Protein AF-E2CJG0-F1 (afdb_monomer_lite)

Foldseek 3Di:
DQQQLLNLLCVLQVDDLCVLCVQLVHHSVVSVCSRVVVDDDDLSSLCSSCVSSVHHSQVSCVVSVHDVVNVQVVVCVVVVHHPPPDPPQPVVLLVQLLVQLVVCCCVPVVVPDDPVRSVVSSVVSSVVSVVVPPPPPPDD

Radius of gyration: 22.16 Å; chains: 1; bounding box: 51×46×48 Å

pLDDT: mean 77.42, std 15.58, range [40.41, 94.44]

Sequence (140 aa):
MPKSPISLAKSLTGLTGEKLAEKLGVSATHLSRMGSNKRRITTEHIEKLAEISGKSVDEFYSLLGTHPADILEAQEALSGHSANDALLIDPNLFKKAYERARAIEQTMLGGRGSNADFAIILEQAYSDIAAQHAPVTEED

Structure (mmCIF, N/CA/C/O backbone):
data_AF-E2CJG0-F1
#
_entry.id   AF-E2CJG0-F1
#
loop_
_atom_site.group_PDB
_atom_site.id
_atom_site.type_symbol
_atom_site.label_atom_id
_atom_site.label_alt_id
_atom_site.label_comp_id
_atom_site.label_asym_id
_atom_site.label_entity_id
_atom_site.label_seq_id
_atom_site.pdbx_PDB_ins_code
_atom_site.Cartn_x
_atom_site.Cartn_y
_atom_site.Cartn_z
_atom_site.occupancy
_atom_site.B_iso_or_equiv
_atom_site.auth_seq_id
_atom_site.auth_comp_id
_atom_site.auth_asym_id
_atom_site.auth_atom_id
_atom_site.pdbx_PDB_model_num
ATOM 1 N N . MET A 1 1 ? -19.909 1.777 -3.105 1.00 41.75 1 MET A N 1
ATOM 2 C CA . MET A 1 1 ? -18.585 2.441 -3.147 1.00 41.75 1 MET A CA 1
ATOM 3 C C . MET A 1 1 ? -17.544 1.431 -2.692 1.00 41.75 1 MET A C 1
ATOM 5 O O . MET A 1 1 ? -17.858 0.715 -1.744 1.00 41.75 1 MET A O 1
ATOM 9 N N . PRO A 1 2 ? -16.368 1.330 -3.335 1.00 50.88 2 PRO A N 1
ATOM 10 C CA . PRO A 1 2 ? -15.306 0.456 -2.843 1.00 50.88 2 PRO A CA 1
ATOM 11 C C . PRO A 1 2 ? -14.917 0.902 -1.429 1.00 50.88 2 PRO A C 1
ATOM 13 O O . PRO A 1 2 ? -14.628 2.080 -1.203 1.00 50.88 2 PRO A O 1
ATOM 16 N N . LYS A 1 3 ? -14.993 -0.015 -0.460 1.00 68.25 3 LYS A N 1
ATOM 17 C CA . LYS A 1 3 ? -14.629 0.266 0.931 1.00 68.25 3 LYS A CA 1
ATOM 18 C C . LYS A 1 3 ? -13.108 0.343 0.994 1.00 68.25 3 LYS A C 1
ATOM 20 O O . LYS A 1 3 ? -12.437 -0.678 0.933 1.00 68.25 3 LYS A O 1
ATOM 25 N N . SER A 1 4 ? -12.541 1.544 1.102 1.00 86.88 4 SER A N 1
ATOM 26 C CA . SER A 1 4 ? -11.113 1.655 1.407 1.00 86.88 4 SER A CA 1
ATOM 27 C C . SER A 1 4 ? -10.838 1.058 2.796 1.00 86.88 4 SER A C 1
ATOM 29 O O . SER A 1 4 ? -11.701 1.191 3.676 1.00 86.88 4 SER A O 1
ATOM 31 N N . PRO A 1 5 ? -9.648 0.482 3.047 1.00 89.25 5 PRO A N 1
ATOM 32 C CA . PRO A 1 5 ? -9.267 -0.037 4.365 1.00 89.25 5 PRO A CA 1
ATOM 33 C C . PRO A 1 5 ? -9.518 0.951 5.509 1.00 89.25 5 PRO A C 1
ATOM 35 O O . PRO A 1 5 ? -10.027 0.585 6.565 1.00 89.25 5 PRO A O 1
ATOM 38 N N . ILE A 1 6 ? -9.263 2.239 5.263 1.00 91.31 6 ILE A N 1
ATOM 39 C CA . ILE A 1 6 ? -9.515 3.314 6.229 1.00 91.31 6 ILE A CA 1
ATOM 40 C C . ILE A 1 6 ? -11.014 3.512 6.483 1.00 91.31 6 ILE A C 1
ATOM 42 O O . ILE A 1 6 ? -11.426 3.679 7.630 1.00 91.31 6 ILE A O 1
ATOM 46 N N . SER A 1 7 ? -11.843 3.513 5.433 1.00 89.50 7 SER A N 1
ATOM 47 C CA . SER A 1 7 ? -13.298 3.654 5.588 1.00 89.50 7 SER A CA 1
ATOM 48 C C . SER A 1 7 ? -13.915 2.464 6.327 1.00 89.50 7 SER A C 1
ATOM 50 O O . SER A 1 7 ? -14.783 2.663 7.177 1.00 89.50 7 SER A O 1
ATOM 52 N N . LEU A 1 8 ? -13.407 1.251 6.077 1.00 89.38 8 LEU A N 1
ATOM 53 C CA . LEU A 1 8 ? -13.828 0.045 6.776 1.00 89.38 8 LEU A CA 1
ATOM 54 C C . LEU A 1 8 ? -13.459 0.120 8.261 1.00 89.38 8 LEU A C 1
ATOM 56 O O . LEU A 1 8 ? -14.344 0.003 9.104 1.00 89.38 8 LEU A O 1
ATOM 60 N N . ALA A 1 9 ? -12.197 0.405 8.590 1.00 91.12 9 ALA A N 1
ATOM 61 C CA . ALA A 1 9 ? -11.749 0.507 9.979 1.00 91.12 9 ALA A CA 1
ATOM 62 C C . ALA A 1 9 ? -12.536 1.563 10.775 1.00 91.12 9 ALA A C 1
ATOM 64 O O . ALA A 1 9 ? -12.939 1.315 11.911 1.00 91.12 9 ALA A O 1
ATOM 65 N N . LYS A 1 10 ? -12.838 2.721 10.169 1.00 90.44 10 LYS A N 1
ATOM 66 C CA . LYS A 1 10 ? -13.712 3.735 10.787 1.00 90.44 10 LYS A CA 1
ATOM 67 C C . LYS A 1 10 ? -15.116 3.202 11.059 1.00 90.44 10 LYS A C 1
ATOM 69 O O . LYS A 1 10 ? -15.656 3.453 12.130 1.00 90.44 10 LYS A O 1
ATOM 74 N N . SER A 1 11 ? -15.695 2.462 10.113 1.00 90.44 11 SER A N 1
ATOM 75 C CA . SER A 1 11 ? -17.034 1.886 10.282 1.00 90.44 11 SER A CA 1
ATOM 76 C C . SER A 1 11 ? -17.087 0.799 11.359 1.00 90.44 11 SER A C 1
ATOM 78 O O . SER A 1 11 ? -18.074 0.720 12.081 1.00 90.44 11 SER A O 1
ATOM 80 N N . LEU A 1 12 ? -16.020 0.005 11.504 1.00 89.56 12 LEU A N 1
ATOM 81 C CA . LEU A 1 12 ? -15.940 -1.076 12.488 1.00 89.56 12 LEU A CA 1
ATOM 82 C C . LEU A 1 12 ? -15.693 -0.559 13.907 1.00 89.56 12 LEU A C 1
ATOM 84 O O . LEU A 1 12 ? -16.224 -1.105 14.867 1.00 89.56 12 LEU A O 1
ATOM 88 N N . THR A 1 13 ? -14.887 0.493 14.042 1.00 90.88 13 THR A N 1
ATOM 89 C CA . THR A 1 13 ? -14.455 1.008 15.350 1.00 90.88 13 THR A CA 1
ATOM 90 C C . THR A 1 13 ? -15.277 2.192 15.848 1.00 90.88 13 THR A C 1
ATOM 92 O O . THR A 1 13 ? -15.208 2.531 17.027 1.00 90.88 13 THR A O 1
ATOM 95 N N . GLY A 1 14 ? -15.995 2.881 14.955 1.00 90.44 14 GLY A N 1
ATOM 96 C CA . GLY A 1 14 ? -16.646 4.160 15.249 1.00 90.44 14 GLY A CA 1
ATOM 97 C C . GLY A 1 14 ? -15.665 5.306 15.535 1.00 90.44 14 GLY A C 1
ATOM 98 O O . GLY A 1 14 ? -16.082 6.376 15.979 1.00 90.44 14 GLY A O 1
ATOM 99 N N . LEU A 1 15 ? -14.359 5.109 15.313 1.00 90.50 15 LEU A N 1
ATOM 100 C CA . LEU A 1 15 ? -13.341 6.113 15.613 1.00 90.50 15 LEU A CA 1
ATOM 101 C C . LEU A 1 15 ? -13.351 7.258 14.598 1.00 90.50 15 LEU A C 1
ATOM 103 O O . LEU A 1 15 ? -13.535 7.077 13.391 1.00 90.50 15 LEU A O 1
ATOM 107 N N . THR A 1 16 ? -13.055 8.459 15.095 1.00 91.88 16 THR A N 1
ATOM 108 C CA . THR A 1 16 ? -12.771 9.613 14.242 1.00 91.88 16 THR A CA 1
ATOM 109 C C . THR A 1 16 ? -11.451 9.410 13.493 1.00 91.88 16 THR A C 1
ATOM 111 O O . THR A 1 16 ? -10.597 8.615 13.890 1.00 91.88 16 THR A O 1
ATOM 114 N N . GLY A 1 17 ? -11.252 10.145 12.393 1.00 89.38 17 GLY A N 1
ATOM 115 C CA . GLY A 1 17 ? -10.010 10.058 11.614 1.00 89.38 17 GLY A CA 1
ATOM 116 C C . GLY A 1 17 ? -8.752 10.390 12.417 1.00 89.38 17 GLY A C 1
ATOM 117 O O . GLY A 1 17 ? -7.720 9.776 12.181 1.00 89.38 17 GLY A O 1
ATOM 118 N N . GLU A 1 18 ? -8.854 11.306 13.377 1.00 92.25 18 GLU A N 1
ATOM 119 C CA . GLU A 1 18 ? -7.751 11.705 14.257 1.00 92.25 18 GLU A CA 1
ATOM 120 C C . GLU A 1 18 ? -7.370 10.583 15.222 1.00 92.25 18 GLU A C 1
ATOM 122 O O . GLU A 1 18 ? -6.211 10.182 15.254 1.00 92.25 18 GLU A O 1
ATOM 127 N N . LYS A 1 19 ? -8.351 9.999 15.923 1.00 92.81 19 LYS A N 1
ATOM 128 C CA . LYS A 1 19 ? -8.109 8.885 16.853 1.00 92.81 19 LYS A CA 1
ATOM 129 C C . LYS A 1 19 ? -7.598 7.636 16.143 1.00 92.81 19 LYS A C 1
ATOM 131 O O . LYS A 1 19 ? -6.762 6.914 16.676 1.00 92.81 19 LYS A O 1
ATOM 136 N N . LEU A 1 20 ? -8.095 7.371 14.934 1.00 93.31 20 LEU A N 1
ATOM 137 C CA . LEU A 1 20 ? -7.595 6.264 14.124 1.00 93.31 20 LEU A CA 1
ATOM 138 C C . LEU A 1 20 ? -6.145 6.508 13.683 1.00 93.31 20 LEU A C 1
ATOM 140 O O . LEU A 1 20 ? -5.345 5.580 13.705 1.00 93.31 20 LEU A O 1
ATOM 144 N N . ALA A 1 21 ? -5.801 7.743 13.308 1.00 93.94 21 ALA A N 1
ATOM 145 C CA . ALA A 1 21 ? -4.443 8.103 12.906 1.00 93.94 21 ALA A CA 1
ATOM 146 C C . ALA A 1 21 ? -3.463 7.987 14.080 1.00 93.94 21 ALA A C 1
ATOM 148 O O . ALA A 1 21 ? -2.387 7.419 13.916 1.00 93.94 21 ALA A O 1
ATOM 149 N N . GLU A 1 22 ? -3.881 8.436 15.265 1.00 93.62 22 GLU A N 1
ATOM 150 C CA . GLU A 1 22 ? -3.133 8.289 16.514 1.00 93.62 22 GLU A CA 1
ATOM 151 C C . GLU A 1 22 ? -2.850 6.815 16.827 1.00 93.62 22 GLU A C 1
ATOM 153 O O . GLU A 1 22 ? -1.693 6.439 17.001 1.00 93.62 22 GLU A O 1
ATOM 158 N N . LYS A 1 23 ? -3.877 5.954 16.794 1.00 92.56 23 LYS A N 1
ATOM 159 C CA . LYS A 1 23 ? -3.703 4.508 17.012 1.00 92.56 23 LYS A CA 1
ATOM 160 C C . LYS A 1 23 ? -2.825 3.833 15.958 1.00 92.56 23 LYS A C 1
ATOM 162 O O . LYS A 1 23 ? -2.120 2.883 16.273 1.00 92.56 23 LYS A O 1
ATOM 167 N N . LEU A 1 24 ? -2.869 4.313 14.718 1.00 92.50 24 LEU A N 1
ATOM 168 C CA . LEU A 1 24 ? -2.050 3.794 13.623 1.00 92.50 24 LEU A CA 1
ATOM 169 C C . LEU A 1 24 ? -0.609 4.348 13.647 1.00 92.50 24 LEU A C 1
ATOM 171 O O . LEU A 1 24 ? 0.241 3.864 12.902 1.00 92.50 24 LEU A O 1
ATOM 175 N N . GLY A 1 25 ? -0.318 5.352 14.483 1.00 92.56 25 GLY A N 1
ATOM 176 C CA . GLY A 1 25 ? 0.997 5.992 14.571 1.00 92.56 25 GLY A CA 1
ATOM 177 C C . GLY A 1 25 ? 1.330 6.898 13.380 1.00 92.56 25 GLY A C 1
ATOM 178 O O . GLY A 1 25 ? 2.499 7.076 13.043 1.00 92.56 25 GLY A O 1
ATOM 179 N N . VAL A 1 26 ? 0.320 7.463 12.710 1.00 92.38 26 VAL A N 1
ATOM 180 C CA . VAL A 1 26 ? 0.494 8.346 11.542 1.00 92.38 26 VAL A CA 1
ATOM 181 C C . VAL A 1 26 ? -0.212 9.687 11.743 1.00 92.38 26 VAL A C 1
ATOM 183 O O . VAL A 1 26 ? -1.108 9.826 12.568 1.00 92.38 26 VAL A O 1
ATOM 186 N N . SER A 1 27 ? 0.147 10.704 10.955 1.00 93.44 27 SER A N 1
ATOM 187 C CA . SER A 1 27 ? -0.578 11.979 10.990 1.00 93.44 27 SER A CA 1
ATOM 188 C C . SER A 1 27 ? -1.964 11.865 10.342 1.00 93.44 27 SER A C 1
ATOM 190 O O . SER A 1 27 ? -2.159 11.114 9.383 1.00 93.44 27 SER A O 1
ATOM 192 N N . ALA A 1 28 ? -2.925 12.672 10.801 1.00 90.19 28 ALA A N 1
ATOM 193 C CA . ALA A 1 28 ? -4.276 12.713 10.228 1.00 90.19 28 ALA A CA 1
ATOM 194 C C . ALA A 1 28 ? -4.267 13.015 8.715 1.00 90.19 28 ALA A C 1
ATOM 196 O O . ALA A 1 28 ? -5.014 12.412 7.942 1.00 90.19 28 ALA A O 1
ATOM 197 N N . THR A 1 29 ? -3.360 13.888 8.265 1.00 91.50 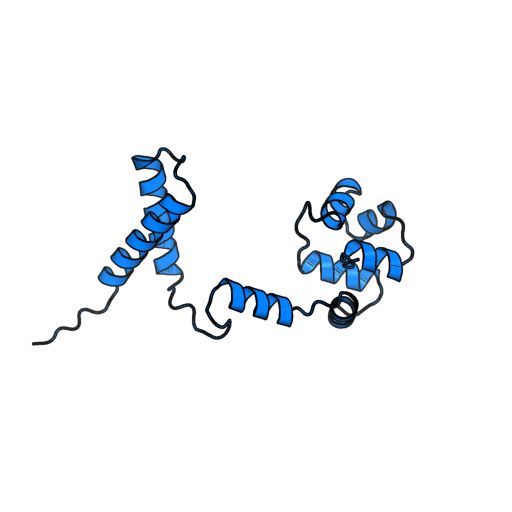29 THR A N 1
ATOM 198 C CA . THR A 1 29 ? -3.148 14.183 6.839 1.00 91.50 29 THR A CA 1
ATOM 199 C C . THR A 1 29 ? -2.638 12.963 6.072 1.00 91.50 29 THR A C 1
ATOM 201 O O . THR A 1 29 ? -3.075 12.720 4.946 1.00 91.50 29 THR A O 1
ATOM 204 N N . HIS A 1 30 ? -1.731 12.177 6.662 1.00 90.31 30 HIS A N 1
ATOM 205 C CA . HIS A 1 30 ? -1.240 10.939 6.057 1.00 90.31 30 HIS A CA 1
ATOM 206 C C . HIS A 1 30 ? -2.379 9.917 5.930 1.00 90.31 30 HIS A C 1
ATOM 208 O O . HIS A 1 30 ? -2.623 9.422 4.829 1.00 90.31 30 HIS A O 1
ATOM 214 N N . LEU A 1 31 ? -3.150 9.699 6.998 1.00 91.62 31 LEU A N 1
ATOM 215 C CA . LEU A 1 31 ? -4.310 8.805 6.985 1.00 91.62 31 LEU A CA 1
ATOM 216 C C . LEU A 1 31 ? -5.369 9.232 5.954 1.00 91.62 31 LEU A C 1
ATOM 218 O O . LEU A 1 31 ? -5.919 8.397 5.238 1.00 91.62 31 LEU A O 1
ATOM 222 N N . SER A 1 32 ? -5.622 10.537 5.822 1.00 88.88 32 SER A N 1
ATOM 223 C CA . SER A 1 32 ? -6.528 11.080 4.803 1.00 88.88 32 SER A CA 1
ATOM 224 C C . SER A 1 32 ? -6.054 10.753 3.380 1.00 88.88 32 SER A C 1
ATOM 226 O O . SER A 1 32 ? -6.827 10.248 2.566 1.00 88.88 32 SER A O 1
ATOM 228 N N . ARG A 1 33 ? -4.756 10.940 3.093 1.00 87.69 33 ARG A N 1
ATOM 229 C CA . ARG A 1 33 ? -4.163 10.599 1.786 1.00 87.69 33 ARG A CA 1
ATOM 230 C C . ARG A 1 33 ? -4.205 9.098 1.489 1.00 87.69 33 ARG A C 1
ATOM 232 O O . ARG A 1 33 ? -4.387 8.733 0.330 1.00 87.69 33 ARG A O 1
ATOM 239 N N . MET A 1 34 ? -4.056 8.246 2.506 1.00 87.69 34 MET A N 1
ATOM 240 C CA . MET A 1 34 ? -4.239 6.794 2.374 1.00 87.69 34 MET A CA 1
ATOM 241 C C . MET A 1 34 ? -5.690 6.452 2.024 1.00 87.69 34 MET A C 1
ATOM 243 O O . MET A 1 34 ? -5.939 5.693 1.096 1.00 87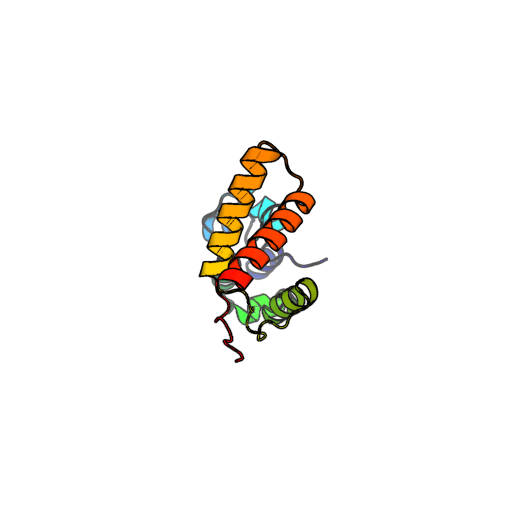.69 34 MET A O 1
ATOM 247 N N . GLY A 1 35 ? -6.658 7.063 2.713 1.00 85.06 35 GLY A N 1
ATOM 248 C CA . GLY A 1 35 ? -8.083 6.829 2.467 1.00 85.06 35 GLY A CA 1
ATOM 249 C C . GLY A 1 35 ? -8.569 7.287 1.088 1.00 85.06 35 GLY A C 1
ATOM 250 O O . GLY A 1 35 ? -9.536 6.725 0.581 1.00 85.06 35 GLY A O 1
ATOM 251 N N . SER A 1 36 ? -7.903 8.273 0.478 1.00 84.25 36 SER A N 1
ATOM 252 C CA . SER A 1 36 ? -8.209 8.780 -0.865 1.00 84.25 36 SER A CA 1
ATOM 253 C C . SER A 1 36 ? -7.357 8.148 -1.979 1.00 84.25 36 SER A C 1
ATOM 255 O O . SER A 1 36 ? -7.240 8.750 -3.045 1.00 84.25 36 SER A O 1
ATOM 257 N N . ASN A 1 37 ? -6.677 7.024 -1.720 1.00 78.44 37 ASN A N 1
ATOM 258 C CA . ASN A 1 37 ? -5.750 6.351 -2.646 1.00 78.44 37 ASN A CA 1
ATOM 259 C C . ASN A 1 37 ? -4.598 7.229 -3.185 1.00 78.44 37 ASN A C 1
ATOM 261 O O . ASN A 1 37 ? -3.941 6.874 -4.158 1.00 78.44 37 ASN A O 1
ATOM 265 N N . LYS A 1 38 ? -4.303 8.370 -2.546 1.00 76.00 38 LYS A N 1
ATOM 266 C CA . LYS A 1 38 ? -3.163 9.243 -2.897 1.00 76.00 38 LYS A CA 1
ATOM 267 C C . LYS A 1 38 ? -1.857 8.781 -2.246 1.00 76.00 38 LYS A C 1
ATOM 269 O O . LYS A 1 38 ? -0.790 9.311 -2.546 1.00 76.00 38 LYS A O 1
ATOM 274 N N . ARG A 1 39 ? -1.938 7.822 -1.322 1.00 81.25 39 ARG A N 1
ATOM 275 C CA . ARG A 1 39 ? -0.808 7.072 -0.775 1.00 81.25 39 ARG A CA 1
ATOM 276 C C . ARG A 1 39 ? -1.155 5.595 -0.700 1.00 81.25 39 ARG A C 1
ATOM 278 O O . ARG A 1 39 ? -2.283 5.243 -0.365 1.00 81.25 39 ARG A O 1
ATOM 285 N N . ARG A 1 40 ? -0.155 4.758 -0.975 1.00 80.94 40 ARG A N 1
ATOM 286 C CA . ARG A 1 40 ? -0.267 3.303 -0.891 1.00 80.94 40 ARG A CA 1
ATOM 287 C C . ARG A 1 40 ? -0.473 2.873 0.563 1.00 80.94 40 ARG A C 1
ATOM 289 O O . ARG A 1 40 ? 0.228 3.345 1.456 1.00 80.94 40 ARG A O 1
ATOM 296 N N . ILE A 1 41 ? -1.419 1.965 0.771 1.00 84.94 41 ILE A N 1
ATOM 297 C CA . ILE A 1 41 ? -1.598 1.230 2.024 1.00 84.94 41 ILE A CA 1
ATOM 298 C C . ILE A 1 41 ? -0.767 -0.052 1.906 1.00 84.94 41 ILE A C 1
ATOM 300 O O . ILE A 1 41 ? -0.771 -0.696 0.859 1.00 84.94 41 ILE A O 1
ATOM 304 N N . THR A 1 42 ? 0.004 -0.369 2.941 1.00 86.12 42 THR A N 1
ATOM 305 C CA . THR A 1 42 ? 0.879 -1.549 2.989 1.00 86.12 42 THR A CA 1
ATOM 306 C C . THR A 1 42 ? 0.187 -2.651 3.782 1.00 86.12 42 THR A C 1
ATOM 308 O O . THR A 1 42 ? -0.766 -2.373 4.511 1.00 86.12 42 THR A O 1
ATOM 311 N N . THR A 1 43 ? 0.683 -3.882 3.682 1.00 85.56 43 THR A N 1
ATOM 312 C CA . THR A 1 43 ? 0.186 -5.014 4.478 1.00 85.56 43 THR A CA 1
ATOM 313 C C . THR A 1 43 ? 0.267 -4.722 5.977 1.00 85.56 43 THR A C 1
ATOM 315 O O . THR A 1 43 ? -0.726 -4.886 6.673 1.00 85.56 43 THR A O 1
ATOM 318 N N . GLU A 1 44 ? 1.374 -4.136 6.444 1.00 88.50 44 GLU A N 1
ATOM 319 C CA . GLU A 1 44 ? 1.549 -3.720 7.846 1.00 88.50 44 GLU A CA 1
ATOM 320 C C . GLU A 1 44 ? 0.465 -2.725 8.304 1.00 88.50 44 GLU A C 1
ATOM 322 O O . GLU A 1 44 ? -0.042 -2.794 9.424 1.00 88.50 44 GLU A O 1
ATOM 327 N N . HIS A 1 45 ? 0.058 -1.794 7.431 1.00 91.00 45 HIS A N 1
ATOM 328 C CA . HIS A 1 45 ? -1.051 -0.896 7.747 1.00 91.00 45 HIS A CA 1
ATOM 329 C C . HIS A 1 45 ? -2.374 -1.660 7.874 1.00 91.00 45 HIS A C 1
ATOM 331 O O . HIS A 1 45 ? -3.174 -1.319 8.739 1.00 91.00 45 HIS A O 1
ATOM 337 N N . ILE A 1 46 ? -2.622 -2.669 7.034 1.00 90.62 46 ILE A N 1
ATOM 338 C CA . ILE A 1 46 ? -3.840 -3.486 7.118 1.00 90.62 46 ILE A CA 1
ATOM 339 C C . ILE A 1 46 ? -3.849 -4.323 8.396 1.00 90.62 46 ILE A C 1
ATOM 341 O O . ILE A 1 46 ? -4.868 -4.347 9.079 1.00 90.62 46 ILE A O 1
ATOM 345 N N . GLU A 1 47 ? -2.723 -4.927 8.765 1.00 92.19 47 GLU A N 1
ATOM 346 C CA . GLU A 1 47 ? -2.577 -5.691 10.008 1.00 92.19 47 GLU A CA 1
ATOM 347 C C . GLU A 1 47 ? -2.908 -4.833 11.233 1.00 92.19 47 GLU A C 1
ATOM 349 O O . GLU A 1 47 ? -3.766 -5.199 12.037 1.00 92.19 47 GLU A O 1
ATOM 354 N N . LYS A 1 48 ? -2.330 -3.628 11.319 1.00 93.75 48 LYS A N 1
ATOM 355 C CA . LYS A 1 48 ? -2.643 -2.678 12.398 1.00 93.75 48 LYS A CA 1
ATOM 356 C C . LYS A 1 48 ? -4.105 -2.235 12.384 1.00 93.75 48 LYS A C 1
ATOM 358 O O . LYS A 1 48 ? -4.717 -2.079 13.436 1.00 93.75 48 LYS A O 1
ATOM 363 N N . LEU A 1 49 ? -4.698 -2.009 11.210 1.00 93.12 49 LEU A N 1
ATOM 364 C CA . LEU A 1 49 ? -6.114 -1.639 11.110 1.00 93.12 49 LEU A CA 1
ATOM 365 C C . LEU A 1 49 ? -7.038 -2.781 11.555 1.00 93.12 49 LEU A C 1
ATOM 367 O O . LEU A 1 49 ? -8.057 -2.502 12.193 1.00 93.12 49 LEU A O 1
ATOM 371 N N . ALA A 1 50 ? -6.687 -4.034 11.258 1.00 92.81 50 ALA A N 1
ATOM 372 C CA . ALA A 1 50 ? -7.400 -5.216 11.730 1.00 92.81 50 ALA A CA 1
ATOM 373 C C . ALA A 1 50 ? -7.317 -5.330 13.259 1.00 92.81 50 ALA A C 1
ATOM 375 O O . ALA A 1 50 ? -8.354 -5.436 13.917 1.00 92.81 50 ALA A O 1
ATOM 376 N N . GLU A 1 51 ? -6.117 -5.166 13.823 1.00 94.44 51 GLU A N 1
ATOM 377 C CA . GLU A 1 51 ? -5.880 -5.154 15.270 1.00 94.44 51 GLU A CA 1
ATOM 378 C C . GLU A 1 51 ? -6.699 -4.059 15.973 1.00 94.44 51 GLU A C 1
ATOM 380 O O . GLU A 1 51 ? -7.457 -4.340 16.902 1.00 94.44 51 GLU A O 1
ATOM 385 N N . ILE A 1 52 ? -6.635 -2.812 15.484 1.00 93.88 52 ILE A N 1
ATOM 386 C CA . ILE A 1 52 ? -7.408 -1.681 16.028 1.00 93.88 52 ILE A CA 1
ATOM 387 C C . ILE A 1 52 ? -8.921 -1.944 15.949 1.00 93.88 52 ILE A C 1
ATOM 389 O O . ILE A 1 52 ? -9.673 -1.471 16.804 1.00 93.88 52 ILE A O 1
ATOM 393 N N . SER A 1 53 ? -9.361 -2.692 14.934 1.00 92.06 53 SER A N 1
ATOM 394 C CA . SER A 1 53 ? -10.761 -3.070 14.721 1.00 92.06 53 SER A CA 1
ATOM 395 C C . SER A 1 53 ? -11.196 -4.309 15.509 1.00 92.06 53 SER A C 1
ATOM 397 O O . SER A 1 53 ? -12.370 -4.673 15.442 1.00 92.06 53 SER A O 1
ATOM 399 N N . GLY A 1 54 ? -10.288 -4.957 16.248 1.00 91.62 54 GLY A N 1
ATOM 400 C CA . GLY A 1 54 ? -10.573 -6.189 16.986 1.00 91.62 54 GLY A CA 1
ATOM 401 C C . GLY A 1 54 ? -10.942 -7.361 16.074 1.00 91.62 54 GLY A C 1
ATOM 402 O O . GLY A 1 54 ? -11.798 -8.169 16.435 1.00 91.62 54 GLY A O 1
ATOM 403 N N . LYS A 1 55 ? -10.359 -7.414 14.872 1.00 91.25 55 LYS A N 1
ATOM 404 C CA . LYS A 1 55 ? -10.572 -8.465 13.868 1.00 91.25 55 LYS A CA 1
ATOM 405 C C . LYS A 1 55 ? -9.273 -9.187 13.563 1.00 91.25 55 LYS A C 1
ATOM 407 O O . LYS A 1 55 ? -8.196 -8.605 13.689 1.00 91.25 55 LYS A O 1
ATOM 412 N N . SER A 1 56 ? -9.378 -10.439 13.121 1.00 92.38 56 SER A N 1
ATOM 413 C CA . SER A 1 56 ? -8.230 -11.081 12.485 1.00 92.38 56 SER A CA 1
ATOM 414 C C . SER A 1 56 ? -7.936 -10.408 11.140 1.00 92.38 56 SER A C 1
ATOM 416 O O . SER A 1 56 ? -8.802 -9.771 10.531 1.00 92.38 56 SER A O 1
ATOM 418 N N . VAL A 1 57 ? -6.699 -10.543 10.667 1.00 89.06 57 VAL A N 1
ATOM 419 C CA . VAL A 1 57 ? -6.280 -9.996 9.370 1.00 89.06 57 VAL A CA 1
ATOM 420 C C . VAL A 1 57 ? -7.132 -10.583 8.236 1.00 89.06 57 VAL A C 1
ATOM 422 O O . VAL A 1 57 ? -7.615 -9.839 7.383 1.00 89.06 57 VAL A O 1
ATOM 425 N N . ASP A 1 58 ? -7.411 -11.888 8.282 1.00 85.62 58 ASP A N 1
ATOM 426 C CA . ASP A 1 58 ? -8.237 -12.589 7.289 1.00 85.62 58 ASP A CA 1
ATOM 427 C C . ASP A 1 58 ? -9.697 -12.119 7.290 1.00 85.62 58 ASP A C 1
ATOM 429 O O . ASP A 1 58 ? -10.284 -11.883 6.230 1.00 85.62 58 ASP A O 1
ATOM 433 N N . GLU A 1 59 ? -10.291 -11.920 8.473 1.00 86.12 59 GLU A N 1
ATOM 434 C CA . GLU A 1 59 ? -11.639 -11.352 8.592 1.00 86.12 59 GLU A CA 1
ATOM 435 C C . GLU A 1 59 ? -11.691 -9.935 8.014 1.00 86.12 59 GLU A C 1
ATOM 437 O O . GLU A 1 59 ? -12.663 -9.555 7.358 1.00 86.12 59 GLU A O 1
ATOM 442 N N . PHE A 1 60 ? -10.643 -9.142 8.239 1.00 88.62 60 PHE A N 1
ATOM 443 C CA . PHE A 1 60 ? -10.571 -7.781 7.729 1.00 88.62 60 PHE A CA 1
ATOM 444 C C . PHE A 1 60 ? -10.486 -7.749 6.194 1.00 88.62 60 PHE A C 1
ATOM 446 O O . PHE A 1 60 ? -11.206 -6.971 5.565 1.00 88.62 60 PHE A O 1
ATOM 453 N N . TYR A 1 61 ? -9.683 -8.626 5.581 1.00 85.94 61 TYR A N 1
ATOM 454 C CA . TYR A 1 61 ? -9.633 -8.794 4.122 1.00 85.94 61 TYR A CA 1
ATOM 455 C C . TYR A 1 61 ? -10.962 -9.288 3.540 1.00 85.94 61 TYR A C 1
ATOM 457 O O . TYR A 1 61 ? -11.453 -8.739 2.550 1.00 85.94 61 TYR A O 1
ATOM 465 N N . SER A 1 62 ? -11.610 -10.243 4.209 1.00 83.88 62 SER A N 1
ATOM 466 C CA . SER A 1 62 ? -12.943 -10.724 3.825 1.00 83.88 62 SER A CA 1
ATOM 467 C C . SER A 1 62 ? -13.967 -9.582 3.796 1.00 83.88 62 SER A C 1
ATOM 469 O O . SER A 1 62 ? -14.753 -9.453 2.858 1.00 83.88 62 SER A O 1
ATOM 471 N N . LEU A 1 63 ? -13.927 -8.689 4.791 1.00 83.31 63 LEU A N 1
ATOM 472 C CA . LEU A 1 63 ? -14.804 -7.515 4.875 1.00 83.31 63 LEU A CA 1
ATOM 473 C C . LEU A 1 63 ? -14.468 -6.412 3.861 1.00 83.31 63 LEU A C 1
ATOM 475 O O . LEU A 1 63 ? -15.352 -5.618 3.511 1.00 83.31 63 LEU A O 1
ATOM 479 N N . LEU A 1 64 ? -13.216 -6.346 3.396 1.00 82.50 64 LEU A N 1
ATOM 480 C CA . LEU A 1 64 ? -12.811 -5.475 2.292 1.00 82.50 64 LEU A CA 1
ATOM 481 C C . LEU A 1 64 ? -13.351 -5.957 0.944 1.00 82.50 64 LEU A C 1
ATOM 483 O O . LEU A 1 64 ? -13.492 -5.140 0.035 1.00 82.50 64 LEU A O 1
ATOM 487 N N . GLY A 1 65 ? -13.700 -7.242 0.827 1.00 75.88 65 GLY A N 1
ATOM 488 C CA . GLY A 1 65 ? -14.025 -7.858 -0.458 1.00 75.88 65 GLY A CA 1
ATOM 489 C C . GLY A 1 65 ? -12.798 -7.928 -1.367 1.00 75.88 65 GLY A C 1
ATOM 490 O O . GLY A 1 65 ? -12.912 -7.758 -2.576 1.00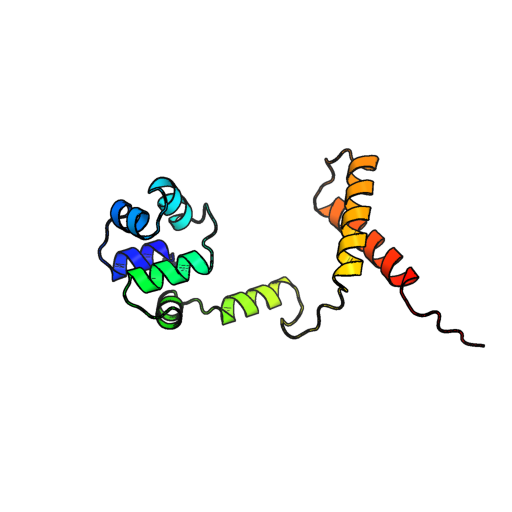 75.88 65 GLY A O 1
ATOM 491 N N . THR A 1 66 ? -11.613 -8.070 -0.771 1.00 62.94 66 THR A N 1
ATOM 492 C CA . THR A 1 66 ? -10.343 -8.232 -1.480 1.00 62.94 66 THR A CA 1
ATOM 493 C C . THR A 1 66 ? -9.496 -9.178 -0.651 1.00 62.94 66 THR A C 1
ATOM 495 O O . THR A 1 66 ? -9.051 -8.809 0.436 1.00 62.94 66 THR A O 1
ATOM 498 N N . HIS A 1 67 ? -9.301 -10.401 -1.131 1.00 58.22 67 HIS A N 1
ATOM 499 C CA . HIS A 1 67 ? -8.385 -11.343 -0.510 1.00 58.22 67 HIS A CA 1
ATOM 500 C C . HIS A 1 67 ? -6.953 -11.073 -0.999 1.00 58.22 67 HIS A C 1
ATOM 502 O O . HIS A 1 67 ? -6.755 -10.657 -2.141 1.00 58.22 67 HIS A O 1
ATOM 508 N N . PRO A 1 68 ? -5.917 -11.346 -0.186 1.00 57.19 68 PRO A N 1
ATOM 509 C CA . PRO A 1 68 ? -4.533 -11.361 -0.662 1.00 57.19 68 PRO A CA 1
ATOM 510 C C . PRO A 1 68 ? -4.340 -12.278 -1.878 1.00 57.19 68 PRO A C 1
ATOM 512 O O . PRO A 1 68 ? -3.516 -11.980 -2.736 1.00 57.19 68 PRO A O 1
ATOM 515 N N . ALA A 1 69 ? -5.139 -13.348 -1.970 1.00 57.31 69 ALA A N 1
ATOM 516 C CA . ALA A 1 69 ? -5.200 -14.230 -3.132 1.00 57.31 69 ALA A CA 1
ATOM 517 C C . ALA A 1 69 ? -5.610 -13.478 -4.410 1.00 57.31 69 ALA A C 1
ATOM 519 O O . ALA A 1 69 ? -4.951 -13.642 -5.426 1.00 57.31 69 ALA A O 1
ATOM 520 N N . ASP A 1 70 ? -6.587 -12.570 -4.340 1.00 54.91 70 ASP A N 1
ATOM 521 C CA . ASP A 1 70 ? -7.023 -11.761 -5.489 1.00 54.91 70 ASP A CA 1
ATOM 522 C C . ASP A 1 70 ? -5.953 -10.729 -5.901 1.00 54.91 70 ASP A C 1
ATOM 524 O O . ASP A 1 70 ? -5.863 -10.336 -7.060 1.00 54.91 70 ASP A O 1
ATOM 528 N N . ILE A 1 71 ? -5.123 -10.267 -4.954 1.00 56.09 71 ILE A N 1
ATOM 529 C CA . ILE A 1 71 ? -3.981 -9.378 -5.236 1.00 56.09 71 ILE A CA 1
ATOM 530 C C . ILE A 1 71 ? -2.867 -10.150 -5.952 1.00 56.09 71 ILE A C 1
ATOM 532 O O . ILE A 1 71 ? -2.254 -9.606 -6.871 1.00 56.09 71 ILE A O 1
ATOM 536 N N . LEU A 1 72 ? -2.623 -11.398 -5.542 1.00 52.88 72 LEU A N 1
ATOM 537 C CA . LEU A 1 72 ? -1.713 -12.329 -6.212 1.00 52.88 72 LEU A CA 1
ATOM 538 C C . LEU A 1 72 ? -2.214 -12.661 -7.618 1.00 52.88 72 LEU A C 1
ATOM 540 O O . LEU A 1 72 ? -1.459 -12.496 -8.565 1.00 52.88 72 LEU A O 1
ATOM 544 N N . GLU A 1 73 ? -3.492 -13.000 -7.768 1.00 52.59 73 GLU A N 1
ATOM 545 C CA . GLU A 1 73 ? -4.124 -13.303 -9.057 1.00 52.59 73 GLU A CA 1
ATOM 546 C C . GLU A 1 73 ? -4.130 -12.075 -9.987 1.00 52.59 73 GLU A C 1
ATOM 548 O O . GLU A 1 73 ? -3.847 -12.175 -11.179 1.00 52.59 73 GLU A O 1
ATOM 553 N N . ALA A 1 74 ? -4.346 -10.868 -9.449 1.00 52.62 74 ALA A N 1
ATOM 554 C CA . ALA A 1 74 ? -4.194 -9.626 -10.207 1.00 52.62 74 ALA A CA 1
ATOM 555 C C . ALA A 1 74 ? -2.729 -9.338 -10.584 1.00 52.62 74 ALA A C 1
ATOM 557 O O . ALA A 1 74 ? -2.474 -8.797 -11.660 1.00 52.62 74 ALA A O 1
ATOM 558 N N . GLN A 1 75 ? -1.762 -9.687 -9.726 1.00 51.28 75 GLN A N 1
ATOM 559 C CA . GLN A 1 75 ? -0.335 -9.624 -10.056 1.00 51.28 75 GLN A CA 1
ATOM 560 C C . GLN A 1 75 ? 0.034 -10.619 -11.160 1.00 51.28 75 GLN A C 1
ATOM 562 O O . GLN A 1 75 ? 0.754 -10.225 -12.072 1.00 51.28 75 GLN A O 1
ATOM 567 N N . GLU A 1 76 ? -0.484 -11.848 -11.109 1.00 49.72 76 GLU A N 1
ATOM 568 C CA . GLU A 1 76 ? -0.325 -12.880 -12.144 1.00 49.72 76 GLU A CA 1
ATOM 569 C C . GLU A 1 76 ? -0.942 -12.433 -13.478 1.00 49.72 76 GLU A C 1
ATOM 571 O O . GLU A 1 76 ? -0.316 -12.534 -14.533 1.00 49.72 76 GLU A O 1
ATOM 576 N N . ALA A 1 77 ? -2.145 -11.854 -13.441 1.00 52.34 77 ALA A N 1
ATOM 577 C CA . ALA A 1 77 ? -2.831 -11.346 -14.628 1.00 52.34 77 ALA A CA 1
ATOM 578 C C . ALA A 1 77 ? -2.115 -10.141 -15.269 1.00 52.34 77 ALA A C 1
ATOM 580 O O . ALA A 1 77 ? -2.197 -9.950 -16.482 1.00 52.34 77 ALA A O 1
ATOM 581 N N . LEU A 1 78 ? -1.415 -9.323 -14.472 1.00 49.69 78 LEU A N 1
ATOM 582 C CA . LEU A 1 78 ? -0.623 -8.182 -14.949 1.00 49.69 78 LEU A CA 1
ATOM 583 C C . LEU A 1 78 ? 0.777 -8.580 -15.436 1.00 49.69 78 LEU A C 1
ATOM 585 O O . LEU A 1 78 ? 1.304 -7.921 -16.331 1.00 49.69 78 LEU A O 1
ATOM 589 N N . SER A 1 79 ? 1.394 -9.607 -14.844 1.00 55.84 79 SER A N 1
ATOM 590 C CA . SER A 1 79 ? 2.725 -10.096 -15.231 1.00 55.84 79 SER A CA 1
ATOM 591 C C . SER A 1 79 ? 2.685 -11.088 -16.395 1.00 55.84 79 SER A C 1
ATOM 593 O O . SER A 1 79 ? 3.710 -11.287 -17.041 1.00 55.84 79 SER A O 1
ATOM 595 N N . GLY A 1 80 ? 1.530 -11.712 -16.657 1.00 56.19 80 GLY A N 1
ATOM 596 C CA . GLY A 1 80 ? 1.388 -12.782 -17.647 1.00 56.19 80 GLY A CA 1
ATOM 597 C C . GLY A 1 80 ? 2.024 -14.112 -17.222 1.00 56.19 80 GLY A C 1
ATOM 598 O O . GLY A 1 80 ? 2.127 -15.018 -18.047 1.00 56.19 80 GLY A O 1
ATOM 599 N N . HIS A 1 81 ? 2.444 -14.237 -15.960 1.00 49.28 81 HIS A N 1
ATOM 600 C CA . HIS A 1 81 ? 3.126 -15.407 -15.403 1.00 49.28 81 HIS A CA 1
ATOM 601 C C . HIS A 1 81 ? 2.500 -15.801 -14.064 1.00 49.28 81 HIS A C 1
ATOM 603 O O . HIS A 1 81 ? 2.148 -14.925 -13.270 1.00 49.28 81 HIS A O 1
ATOM 609 N N . SER A 1 82 ? 2.384 -17.105 -13.792 1.00 46.31 82 SER A N 1
ATOM 610 C CA . SER A 1 82 ? 1.899 -17.576 -12.491 1.00 46.31 82 SER A CA 1
ATOM 611 C C . SER A 1 82 ? 2.902 -17.215 -11.388 1.00 46.31 82 SER A C 1
ATOM 613 O O . SER A 1 82 ? 4.109 -17.236 -11.594 1.00 46.31 82 SER A O 1
ATOM 615 N N . ALA A 1 83 ? 2.425 -16.933 -10.179 1.00 45.94 83 ALA A N 1
ATOM 616 C CA . ALA A 1 83 ? 3.222 -16.693 -8.983 1.00 45.94 83 ALA A CA 1
ATOM 617 C C . ALA A 1 83 ? 4.060 -17.920 -8.587 1.00 45.94 83 ALA A C 1
ATOM 619 O O . ALA A 1 83 ? 5.042 -17.781 -7.858 1.00 45.94 83 ALA A O 1
ATOM 620 N N . ASN A 1 84 ? 3.675 -19.106 -9.074 1.00 45.06 84 ASN A N 1
ATOM 621 C CA . ASN A 1 84 ? 4.430 -20.348 -8.934 1.00 45.06 84 ASN A CA 1
ATOM 622 C C . ASN A 1 84 ? 5.359 -20.633 -10.119 1.00 45.06 84 ASN A C 1
ATOM 624 O O . ASN A 1 84 ? 6.160 -21.567 -10.030 1.00 45.06 84 ASN A O 1
ATOM 628 N N . ASP A 1 85 ? 5.281 -19.862 -11.209 1.00 45.28 85 ASP A N 1
ATOM 629 C CA . ASP A 1 85 ? 6.320 -19.929 -12.224 1.00 45.28 85 ASP A CA 1
ATOM 630 C C . ASP A 1 85 ? 7.594 -19.411 -11.571 1.00 45.28 85 ASP A C 1
ATOM 632 O O . ASP A 1 85 ? 7.647 -18.294 -11.045 1.00 45.28 85 ASP A O 1
ATOM 636 N N . ALA A 1 86 ? 8.635 -20.242 -11.575 1.00 46.66 86 ALA A N 1
ATOM 637 C CA . ALA A 1 86 ? 9.961 -19.762 -11.258 1.00 46.66 86 ALA A CA 1
ATOM 638 C C . ALA A 1 86 ? 10.213 -18.570 -12.182 1.00 46.66 86 ALA A C 1
ATOM 640 O O . ALA A 1 86 ? 10.307 -18.746 -13.397 1.00 46.66 86 ALA A O 1
ATOM 641 N N . LEU A 1 87 ? 10.281 -17.357 -11.624 1.00 53.84 87 LEU A N 1
ATOM 642 C CA . LEU A 1 87 ? 10.819 -16.218 -12.349 1.00 53.84 87 LEU A CA 1
ATOM 643 C C . LEU A 1 87 ? 12.189 -16.695 -12.832 1.00 53.84 87 LEU A C 1
ATOM 645 O O . LEU A 1 87 ? 13.107 -16.839 -12.024 1.00 53.84 87 LEU A O 1
ATOM 649 N N . LEU A 1 88 ? 12.321 -16.992 -14.129 1.00 55.03 88 LEU A N 1
ATOM 650 C CA . LEU A 1 88 ? 13.571 -17.387 -14.797 1.00 55.03 88 LEU A CA 1
ATOM 651 C C . LEU A 1 88 ? 14.530 -16.187 -14.883 1.00 55.03 88 LEU A C 1
ATOM 653 O O . LEU A 1 88 ? 15.242 -15.972 -15.861 1.00 55.03 88 LEU A O 1
ATOM 657 N N . ILE A 1 89 ? 14.496 -15.356 -13.851 1.00 60.12 89 ILE A N 1
ATOM 658 C CA . ILE A 1 89 ? 15.289 -14.176 -13.668 1.00 60.12 89 ILE A CA 1
ATOM 659 C C . ILE A 1 89 ? 16.205 -14.489 -12.499 1.00 60.12 89 ILE A C 1
ATOM 661 O O . ILE A 1 89 ? 15.817 -14.349 -11.340 1.00 60.12 89 ILE A O 1
ATOM 665 N N . ASP A 1 90 ? 17.419 -14.947 -12.808 1.00 71.50 90 ASP A N 1
ATOM 666 C CA . ASP A 1 90 ? 18.472 -15.077 -11.804 1.00 71.50 90 ASP A CA 1
ATOM 667 C C . ASP A 1 90 ? 18.646 -13.697 -11.132 1.00 71.50 90 ASP A C 1
ATOM 669 O O . ASP A 1 90 ? 18.998 -12.724 -11.813 1.00 71.50 90 ASP A O 1
ATOM 673 N N . PRO A 1 91 ? 18.397 -13.569 -9.812 1.00 71.31 91 PRO A N 1
ATOM 674 C CA . PRO A 1 91 ? 18.433 -12.280 -9.124 1.00 71.31 91 PRO A CA 1
ATOM 675 C C . PRO A 1 91 ? 19.788 -11.571 -9.231 1.00 71.31 91 PRO A C 1
ATOM 677 O O . PRO A 1 91 ? 19.849 -10.339 -9.272 1.00 71.31 91 PRO A O 1
ATOM 680 N N . ASN A 1 92 ? 20.884 -12.332 -9.300 1.00 76.12 92 ASN A N 1
ATOM 681 C CA . ASN A 1 92 ? 22.223 -11.776 -9.472 1.00 76.12 92 ASN A CA 1
ATOM 682 C C . ASN A 1 92 ? 22.417 -11.259 -10.896 1.00 76.12 92 ASN A C 1
ATOM 684 O O . ASN A 1 92 ? 23.018 -10.200 -11.096 1.00 76.12 92 ASN A O 1
ATOM 688 N N . LEU A 1 93 ? 21.895 -11.989 -11.881 1.00 79.94 93 LEU A N 1
ATOM 689 C CA . LEU A 1 93 ? 21.977 -11.616 -13.287 1.00 79.94 93 LEU A CA 1
ATOM 690 C C . LEU A 1 93 ? 21.144 -10.365 -13.577 1.00 79.94 93 LEU A C 1
ATOM 692 O O . LEU A 1 93 ? 21.636 -9.424 -14.200 1.00 79.94 93 LEU A O 1
ATOM 696 N N . PHE A 1 94 ? 19.934 -10.296 -13.022 1.00 82.06 94 PHE A N 1
ATOM 697 C CA . PHE A 1 94 ? 19.082 -9.114 -13.105 1.00 82.06 94 PHE A CA 1
ATOM 698 C C . PHE A 1 94 ? 19.725 -7.890 -12.471 1.00 82.06 94 PHE A C 1
ATOM 700 O O . PHE A 1 94 ? 19.719 -6.816 -13.067 1.00 82.06 94 PHE A O 1
ATOM 707 N N . LYS A 1 95 ? 20.329 -8.037 -11.286 1.00 81.12 95 LYS A N 1
ATOM 708 C CA . LYS A 1 95 ? 21.019 -6.923 -10.631 1.00 81.12 95 LYS A CA 1
ATOM 709 C C . LYS A 1 95 ? 22.143 -6.363 -11.511 1.00 81.12 95 LYS A C 1
ATOM 711 O O . LYS A 1 95 ? 22.216 -5.149 -11.690 1.00 81.12 95 LYS A O 1
ATOM 716 N N . LYS A 1 96 ? 22.966 -7.231 -12.111 1.00 84.88 96 LYS A N 1
ATOM 717 C CA . LYS A 1 96 ? 24.023 -6.819 -13.053 1.00 84.88 96 LYS A CA 1
ATOM 718 C C . LYS A 1 9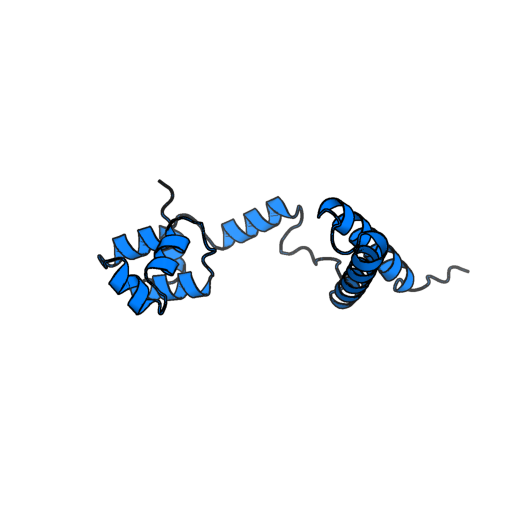6 ? 23.445 -6.135 -14.298 1.00 84.88 96 LYS A C 1
ATOM 720 O O . LYS A 1 96 ? 23.955 -5.097 -14.717 1.00 84.88 96 LYS A O 1
ATOM 725 N N . ALA A 1 97 ? 22.376 -6.690 -14.869 1.00 85.31 97 ALA A N 1
ATOM 726 C CA . ALA A 1 97 ? 21.694 -6.119 -16.029 1.00 85.31 97 ALA A CA 1
ATOM 727 C C . ALA A 1 97 ? 21.119 -4.731 -15.729 1.00 85.31 97 ALA A C 1
ATOM 729 O O . ALA A 1 97 ? 21.315 -3.801 -16.506 1.00 85.31 97 ALA A O 1
ATOM 730 N N . TYR A 1 98 ? 20.490 -4.567 -14.566 1.00 86.19 98 TYR A N 1
ATOM 731 C CA . TYR A 1 98 ? 19.928 -3.304 -14.106 1.00 86.19 98 TYR A CA 1
ATOM 732 C C . TYR A 1 98 ? 20.997 -2.229 -13.896 1.00 86.19 98 TYR A C 1
ATOM 734 O O . TYR A 1 98 ? 20.838 -1.095 -14.349 1.00 86.19 98 TYR A O 1
ATOM 742 N N . GLU A 1 99 ? 22.111 -2.576 -13.248 1.00 88.75 99 GLU A N 1
ATOM 743 C CA . GLU A 1 99 ? 23.240 -1.659 -13.061 1.00 88.75 99 GLU A CA 1
ATOM 744 C C . GLU A 1 99 ? 23.841 -1.226 -14.408 1.00 88.75 99 GLU A C 1
ATOM 746 O O . GLU A 1 99 ? 24.073 -0.033 -14.624 1.00 88.75 99 GLU A O 1
ATOM 751 N N . ARG A 1 100 ? 24.012 -2.166 -15.348 1.00 86.94 100 ARG A N 1
ATOM 752 C CA . ARG A 1 100 ? 24.502 -1.878 -16.705 1.00 86.94 100 ARG A CA 1
ATOM 753 C C . ARG A 1 100 ? 23.531 -0.993 -17.487 1.00 86.94 100 ARG A C 1
ATOM 755 O O . ARG A 1 100 ? 23.960 -0.011 -18.088 1.00 86.94 100 ARG A O 1
ATOM 762 N N . ALA A 1 101 ? 22.235 -1.289 -17.441 1.00 86.56 101 ALA A N 1
ATOM 763 C CA . ALA A 1 101 ? 21.210 -0.506 -18.121 1.00 86.56 101 ALA A CA 1
ATOM 764 C C . ALA A 1 101 ? 21.144 0.931 -17.598 1.00 86.56 101 ALA A C 1
ATOM 766 O O . ALA A 1 101 ? 21.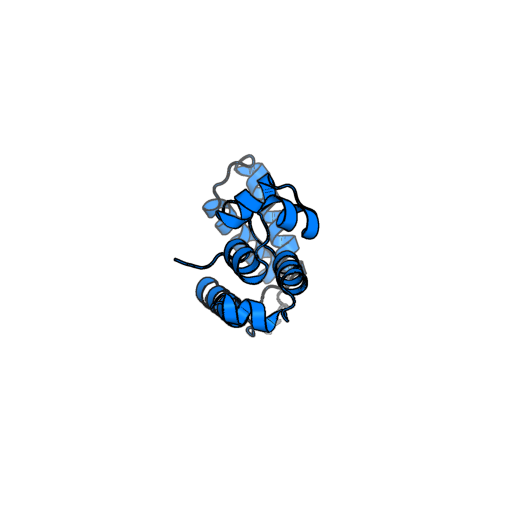079 1.878 -18.378 1.00 86.56 101 ALA A O 1
ATOM 767 N N . ARG A 1 102 ? 21.257 1.110 -16.277 1.00 83.56 102 ARG A N 1
ATOM 768 C CA . ARG A 1 102 ? 21.300 2.432 -15.643 1.00 83.56 102 ARG A CA 1
ATOM 769 C C . ARG A 1 102 ? 22.533 3.234 -16.054 1.00 83.56 102 ARG A C 1
ATOM 771 O O . ARG A 1 102 ? 22.418 4.430 -16.296 1.00 83.56 102 ARG A O 1
ATOM 778 N N . ALA A 1 103 ? 23.698 2.596 -16.153 1.00 86.81 103 ALA A N 1
ATOM 779 C CA . ALA A 1 103 ? 24.915 3.258 -16.620 1.00 86.81 103 ALA A CA 1
ATOM 780 C C . ALA A 1 103 ? 24.798 3.706 -18.088 1.00 86.81 103 ALA A C 1
ATOM 782 O O . ALA A 1 103 ? 25.202 4.819 -18.426 1.00 86.81 103 ALA A O 1
ATOM 783 N N . ILE A 1 104 ? 24.210 2.871 -18.952 1.00 83.94 104 ILE A N 1
ATOM 784 C CA . ILE A 1 104 ? 23.959 3.203 -20.362 1.00 83.94 104 ILE A CA 1
ATOM 785 C C . ILE A 1 104 ? 22.961 4.358 -20.469 1.00 83.94 104 ILE A C 1
ATOM 787 O O . ILE A 1 104 ? 23.236 5.332 -21.163 1.00 83.94 104 ILE A O 1
ATOM 791 N N . GLU A 1 105 ? 21.844 4.294 -19.747 1.00 86.62 105 GLU A N 1
ATOM 792 C CA . GLU A 1 105 ? 20.814 5.338 -19.745 1.00 86.62 105 GLU A CA 1
ATOM 793 C C . GLU A 1 105 ? 21.369 6.684 -19.250 1.00 86.62 105 GLU A C 1
ATOM 795 O O . GLU A 1 105 ? 21.171 7.713 -19.898 1.00 86.62 105 GLU A O 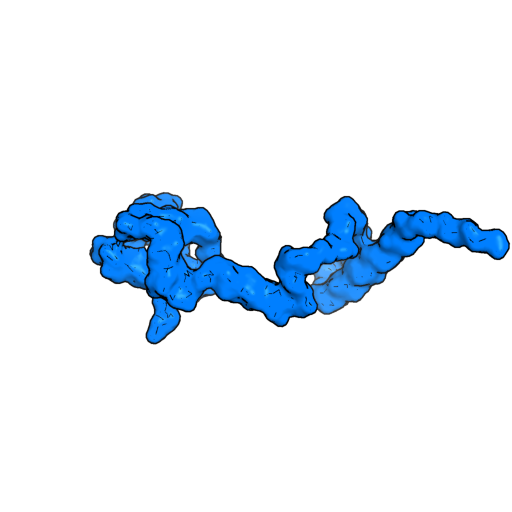1
ATOM 800 N N . GLN A 1 106 ? 22.172 6.687 -18.182 1.00 83.50 106 GLN A N 1
ATOM 801 C CA . GLN A 1 106 ? 22.824 7.905 -17.694 1.00 83.50 106 GLN A CA 1
ATOM 802 C C . GLN A 1 106 ? 23.832 8.481 -18.690 1.00 83.50 106 GLN A C 1
ATOM 804 O O . GLN A 1 106 ? 23.933 9.699 -18.823 1.00 83.50 106 GLN A O 1
ATOM 809 N N . THR A 1 107 ? 24.569 7.623 -19.394 1.00 84.12 107 THR A N 1
ATOM 810 C CA . THR A 1 107 ? 25.639 8.047 -20.308 1.00 84.12 107 THR A CA 1
ATOM 811 C C . THR A 1 107 ? 25.095 8.491 -21.667 1.00 84.12 107 THR A C 1
ATOM 813 O O . THR A 1 107 ? 25.584 9.463 -22.234 1.00 84.12 107 THR A O 1
ATOM 816 N N . MET A 1 108 ? 24.081 7.797 -22.192 1.00 78.44 108 MET A N 1
ATOM 817 C CA . MET A 1 108 ? 23.527 8.040 -23.529 1.00 78.44 108 MET A CA 1
ATOM 818 C C . MET A 1 108 ? 22.332 8.993 -23.521 1.00 78.44 108 MET A C 1
ATOM 820 O O . MET A 1 108 ? 22.181 9.786 -24.447 1.00 78.44 108 MET A O 1
ATOM 824 N N . LEU A 1 109 ? 21.488 8.930 -22.488 1.00 77.31 109 LEU A N 1
ATOM 825 C CA . LEU A 1 109 ? 20.247 9.708 -22.389 1.00 77.31 109 LEU A CA 1
ATOM 826 C C . LEU A 1 109 ? 20.291 10.749 -21.261 1.00 77.31 109 LEU A C 1
ATOM 828 O O . LEU A 1 109 ? 19.327 11.488 -21.056 1.00 77.31 109 LEU A O 1
ATOM 832 N N . GLY A 1 110 ? 21.406 10.842 -20.527 1.00 79.06 110 GLY A N 1
ATOM 833 C CA . GLY A 1 110 ? 21.605 11.853 -19.489 1.00 79.06 110 GLY A CA 1
ATOM 834 C C . GLY A 1 110 ? 20.664 11.709 -18.291 1.00 79.06 110 GLY A C 1
ATOM 835 O O . GLY A 1 110 ? 20.366 12.711 -17.639 1.00 79.06 110 GLY A O 1
ATOM 836 N N . GLY A 1 111 ? 20.145 10.507 -18.019 1.00 73.56 111 GLY A N 1
ATOM 837 C CA . GLY A 1 111 ? 19.172 10.290 -16.943 1.00 73.56 111 GLY A CA 1
ATOM 838 C C . GLY A 1 111 ? 17.749 10.752 -17.281 1.00 73.56 111 GLY A C 1
ATOM 839 O O . GLY A 1 111 ? 16.945 10.969 -16.372 1.00 73.56 111 GLY A O 1
ATOM 840 N N . ARG A 1 112 ? 17.463 11.020 -18.562 1.00 77.31 112 ARG A N 1
ATOM 841 C CA . ARG A 1 112 ? 16.170 11.517 -19.059 1.00 77.31 112 ARG A CA 1
ATOM 842 C C . ARG A 1 112 ? 15.478 10.538 -20.005 1.00 77.31 112 ARG A C 1
ATOM 844 O O . ARG A 1 112 ? 14.519 10.938 -20.666 1.00 77.31 112 ARG A O 1
ATOM 851 N N . GLY A 1 113 ? 15.959 9.299 -20.098 1.00 76.25 113 GLY A N 1
ATOM 852 C CA . GLY A 1 113 ? 15.312 8.274 -20.907 1.00 76.25 113 GLY A CA 1
ATOM 853 C C . GLY A 1 113 ? 13.876 8.048 -20.446 1.00 76.25 113 GLY A C 1
ATOM 854 O O . GLY A 1 113 ? 13.574 8.118 -19.251 1.00 76.25 113 GLY A O 1
ATOM 855 N N . SER A 1 114 ? 12.965 7.802 -21.388 1.00 79.12 114 SER A N 1
ATOM 856 C CA . SER A 1 114 ? 11.619 7.390 -21.005 1.00 79.12 114 SER A CA 1
ATOM 857 C C . SER A 1 114 ? 11.662 5.992 -20.380 1.00 79.12 114 SER A C 1
ATOM 859 O O . SER A 1 114 ? 12.592 5.215 -20.607 1.00 79.12 114 SER A O 1
ATOM 861 N N . ASN A 1 115 ? 10.625 5.631 -19.623 1.00 75.62 115 ASN A N 1
ATOM 862 C CA . ASN A 1 115 ? 10.516 4.275 -19.077 1.00 75.62 115 ASN A CA 1
ATOM 863 C C . ASN A 1 115 ? 10.530 3.198 -20.181 1.00 75.62 115 ASN A C 1
ATOM 865 O O . ASN A 1 115 ? 10.994 2.091 -19.929 1.00 75.62 115 ASN A O 1
ATOM 869 N N . ALA A 1 116 ? 10.044 3.518 -21.387 1.00 76.81 116 ALA A N 1
ATOM 870 C CA . ALA A 1 116 ? 10.076 2.607 -22.529 1.00 76.81 116 ALA A CA 1
ATOM 871 C C . ALA A 1 116 ? 11.508 2.407 -23.052 1.00 76.81 116 ALA A C 1
ATOM 873 O O . ALA A 1 116 ? 11.920 1.273 -23.281 1.00 76.81 116 ALA A O 1
ATOM 874 N N . ASP A 1 117 ? 12.292 3.485 -23.155 1.00 74.94 117 ASP A N 1
ATOM 875 C CA . ASP A 1 117 ? 13.696 3.407 -23.580 1.00 74.94 117 ASP A CA 1
ATOM 876 C C . ASP A 1 117 ? 14.532 2.613 -22.569 1.00 74.94 117 ASP A C 1
ATOM 878 O O . ASP A 1 117 ? 15.333 1.757 -22.942 1.00 74.94 117 ASP A O 1
ATOM 882 N N . PHE A 1 118 ? 14.308 2.848 -21.272 1.00 79.38 118 PHE A N 1
ATOM 883 C CA . PHE A 1 118 ? 14.992 2.111 -20.213 1.00 79.38 118 PHE A CA 1
ATOM 884 C C . PHE A 1 118 ? 14.657 0.614 -20.231 1.00 79.38 118 PHE A C 1
ATOM 886 O O . PHE A 1 118 ? 15.549 -0.206 -20.023 1.00 79.38 118 PHE A O 1
ATOM 893 N N . ALA A 1 119 ? 13.402 0.247 -20.511 1.00 78.69 119 ALA A N 1
ATOM 894 C CA . ALA A 1 119 ? 12.991 -1.152 -20.613 1.00 78.69 119 ALA A CA 1
ATOM 895 C C . ALA A 1 119 ? 13.731 -1.888 -21.743 1.00 78.69 119 ALA A C 1
ATOM 897 O O . ALA A 1 119 ? 14.248 -2.977 -21.510 1.00 78.69 119 ALA A O 1
ATOM 898 N N . ILE A 1 120 ? 13.870 -1.258 -22.915 1.00 82.38 120 ILE A N 1
ATOM 899 C CA . ILE A 1 120 ? 14.614 -1.818 -24.057 1.00 82.38 120 ILE A CA 1
ATOM 900 C C . ILE A 1 120 ? 16.096 -2.012 -23.698 1.00 82.38 120 ILE A C 1
ATOM 902 O O . ILE A 1 120 ? 16.679 -3.063 -23.962 1.00 82.38 120 ILE A O 1
ATOM 906 N N . ILE A 1 121 ? 16.715 -1.015 -23.054 1.00 84.38 121 ILE A N 1
ATOM 907 C CA . ILE A 1 121 ? 18.120 -1.099 -22.624 1.00 84.38 121 ILE A CA 1
ATOM 908 C C . ILE A 1 121 ? 18.306 -2.225 -21.594 1.00 84.38 121 ILE A C 1
ATOM 910 O O . ILE A 1 121 ? 19.299 -2.954 -21.646 1.00 84.38 121 ILE A O 1
ATOM 914 N N . LEU A 1 122 ? 17.367 -2.371 -20.658 1.00 84.88 122 LEU A N 1
ATOM 915 C CA . LEU A 1 122 ? 17.400 -3.407 -19.630 1.00 84.88 122 LEU A CA 1
ATOM 916 C C . LEU A 1 122 ? 17.262 -4.812 -20.220 1.00 84.88 122 LEU A C 1
ATOM 918 O O . LEU A 1 122 ? 18.026 -5.697 -19.842 1.00 84.88 122 LEU A O 1
ATOM 922 N N . GLU A 1 123 ? 16.335 -5.004 -21.155 1.00 82.88 123 GLU A N 1
ATOM 923 C CA . GLU A 1 123 ? 16.127 -6.274 -21.855 1.00 82.88 123 GLU A CA 1
ATOM 924 C C . GLU A 1 123 ? 17.380 -6.703 -22.632 1.00 82.88 123 GLU A C 1
ATOM 926 O O . GLU A 1 123 ? 17.832 -7.846 -22.511 1.00 82.88 123 GLU A O 1
ATOM 931 N N . GLN A 1 124 ? 18.008 -5.767 -23.352 1.00 83.44 124 GLN A N 1
ATOM 932 C CA . GLN A 1 124 ? 19.258 -6.031 -24.062 1.00 83.44 124 GLN A CA 1
ATOM 933 C C . GLN A 1 124 ? 20.403 -6.357 -23.092 1.00 83.44 124 GLN A C 1
ATOM 935 O O . GLN A 1 124 ? 21.126 -7.333 -23.284 1.00 83.44 124 GLN A O 1
ATOM 940 N N . ALA A 1 125 ? 20.561 -5.573 -22.020 1.00 84.88 125 ALA A N 1
ATOM 941 C CA . ALA A 1 125 ? 21.600 -5.809 -21.021 1.00 84.88 125 ALA A CA 1
ATOM 942 C C . ALA A 1 125 ? 21.430 -7.166 -20.324 1.00 84.88 125 ALA A C 1
ATOM 944 O O . ALA A 1 125 ? 22.424 -7.833 -20.036 1.00 84.88 125 ALA A O 1
ATOM 945 N N . TYR A 1 126 ? 20.189 -7.576 -20.066 1.00 84.69 126 TYR A N 1
ATOM 946 C CA . TYR A 1 126 ? 19.873 -8.872 -19.479 1.00 84.69 126 TYR A CA 1
ATOM 947 C C . TYR A 1 126 ? 20.212 -10.016 -20.438 1.00 84.69 126 TYR A C 1
ATOM 949 O O . TYR A 1 126 ? 20.930 -10.936 -20.049 1.00 84.69 126 TYR A O 1
ATOM 957 N N . SER A 1 127 ? 19.779 -9.919 -21.697 1.00 82.50 127 SER A N 1
ATOM 958 C CA . SER A 1 127 ? 20.041 -10.924 -22.736 1.00 82.50 127 SER A CA 1
ATOM 959 C C . SER A 1 127 ? 21.539 -11.136 -22.975 1.00 82.50 127 SER A C 1
ATOM 961 O O . SER A 1 127 ? 22.003 -12.275 -23.016 1.00 82.50 127 SER A O 1
ATOM 963 N N . ASP A 1 128 ? 22.320 -10.053 -23.039 1.00 83.62 128 ASP A N 1
ATOM 964 C CA . ASP A 1 128 ? 23.780 -10.111 -23.176 1.00 83.62 128 ASP A CA 1
ATOM 965 C C . ASP A 1 128 ? 24.443 -10.877 -22.019 1.00 83.62 128 ASP A C 1
ATOM 967 O O . ASP A 1 128 ? 25.336 -11.698 -22.228 1.00 83.62 128 ASP A O 1
ATOM 971 N N . ILE A 1 129 ? 24.045 -10.572 -20.780 1.00 82.06 129 ILE A N 1
ATOM 972 C CA . ILE A 1 129 ? 24.656 -11.163 -19.583 1.00 82.06 129 ILE A CA 1
ATOM 973 C C . ILE A 1 129 ? 24.212 -12.621 -19.435 1.00 82.06 129 ILE A C 1
ATOM 975 O O . ILE A 1 129 ? 25.024 -13.461 -19.053 1.00 82.06 129 ILE A O 1
ATOM 979 N N . ALA A 1 130 ? 22.960 -12.935 -19.775 1.00 79.62 130 ALA A N 1
ATOM 980 C CA . ALA A 1 130 ? 22.443 -14.299 -19.798 1.00 79.62 130 ALA A CA 1
ATOM 981 C C . ALA A 1 130 ? 23.196 -15.164 -20.819 1.00 79.62 130 ALA A C 1
ATOM 983 O O . ALA A 1 130 ? 23.604 -16.271 -20.483 1.00 79.62 130 ALA A O 1
ATOM 984 N N . ALA A 1 131 ? 23.466 -14.642 -22.021 1.00 79.25 131 ALA A N 1
ATOM 985 C CA . ALA A 1 131 ? 24.235 -15.345 -23.049 1.00 79.25 131 ALA A CA 1
ATOM 986 C C . ALA A 1 131 ? 25.693 -15.617 -22.630 1.00 79.25 131 ALA A C 1
ATOM 988 O O . ALA A 1 131 ? 26.247 -16.655 -22.971 1.00 79.25 131 ALA A O 1
ATOM 989 N N . GLN A 1 132 ? 26.310 -14.720 -21.853 1.00 72.12 132 GLN A N 1
ATOM 990 C CA . GLN A 1 132 ? 27.667 -14.906 -21.312 1.00 72.12 132 GLN A CA 1
ATOM 991 C C . GLN A 1 132 ? 27.723 -15.876 -20.121 1.00 72.12 132 GLN A C 1
ATOM 993 O O . GLN A 1 132 ? 28.788 -16.403 -19.807 1.00 72.12 132 GLN A O 1
ATOM 998 N N . HIS A 1 133 ? 26.594 -16.080 -19.440 1.00 65.00 133 HIS A N 1
ATOM 999 C CA . HIS A 1 133 ? 26.453 -16.988 -18.301 1.00 65.00 133 HIS A CA 1
ATOM 1000 C C . HIS A 1 133 ? 25.831 -18.344 -18.672 1.00 65.00 133 HIS A C 1
ATOM 1002 O O . HIS A 1 133 ? 25.748 -19.219 -17.808 1.00 65.00 133 HIS A O 1
ATOM 1008 N N . ALA A 1 134 ? 25.420 -18.541 -19.928 1.00 57.09 134 ALA A N 1
ATOM 1009 C CA . ALA A 1 134 ? 25.018 -19.845 -20.427 1.00 57.09 134 ALA A CA 1
ATOM 1010 C C . ALA A 1 134 ? 26.243 -20.781 -20.448 1.00 57.09 134 ALA A C 1
ATOM 1012 O O . ALA A 1 134 ? 27.315 -20.364 -20.896 1.00 57.09 134 ALA A O 1
ATOM 1013 N N . PRO A 1 135 ? 26.131 -22.032 -19.962 1.00 48.06 135 PRO A N 1
ATOM 1014 C CA . PRO A 1 135 ? 27.208 -22.997 -20.116 1.00 48.06 135 PRO A CA 1
ATOM 1015 C C . PRO A 1 135 ? 27.472 -23.179 -21.610 1.00 48.06 135 PRO A C 1
ATOM 1017 O O . PRO A 1 135 ? 26.545 -23.466 -22.371 1.00 48.06 135 PRO A O 1
ATOM 1020 N N . VAL A 1 136 ? 28.731 -22.994 -22.018 1.00 51.44 136 VAL A N 1
ATOM 1021 C CA . VAL A 1 136 ? 29.207 -23.368 -23.350 1.00 51.44 136 VAL A CA 1
ATOM 1022 C C . VAL A 1 136 ? 28.854 -24.838 -23.517 1.00 51.44 136 VAL A C 1
ATOM 1024 O O . VAL A 1 136 ? 29.432 -25.706 -22.867 1.00 51.44 136 VAL A O 1
ATOM 1027 N N . THR A 1 137 ? 27.833 -25.111 -24.316 1.00 50.28 137 THR A N 1
ATOM 1028 C CA . THR A 1 137 ? 27.601 -26.453 -24.823 1.00 50.28 137 THR A CA 1
ATOM 1029 C C . THR A 1 137 ? 28.673 -26.622 -25.887 1.00 50.28 137 THR A C 1
ATOM 1031 O O . THR A 1 137 ? 28.530 -26.145 -27.008 1.00 50.28 137 THR A O 1
ATOM 1034 N N . GLU A 1 138 ? 29.823 -27.157 -25.472 1.00 48.75 138 GLU A N 1
ATOM 1035 C CA . GLU A 1 138 ? 30.775 -27.777 -26.388 1.00 48.75 138 GLU A CA 1
ATOM 1036 C C . GLU A 1 138 ? 30.024 -28.942 -27.043 1.00 48.75 138 GLU A C 1
ATOM 1038 O O . GLU A 1 138 ? 29.863 -30.005 -26.446 1.00 48.75 138 GLU A O 1
ATOM 1043 N N . GLU A 1 139 ? 29.468 -28.704 -28.228 1.00 47.19 139 GLU A N 1
ATOM 1044 C CA . GLU A 1 139 ? 29.175 -29.774 -29.174 1.00 47.19 139 GLU A CA 1
ATOM 1045 C C . GLU A 1 139 ? 30.359 -29.844 -30.145 1.00 47.19 139 GLU A C 1
ATOM 1047 O O . GLU A 1 139 ? 30.668 -28.864 -30.830 1.00 47.19 139 GLU A O 1
ATOM 1052 N N . ASP A 1 140 ? 31.046 -30.991 -30.088 1.00 40.41 140 ASP A N 1
ATOM 1053 C CA . ASP A 1 140 ? 32.089 -31.482 -31.003 1.00 40.41 140 ASP A CA 1
ATOM 1054 C C . ASP A 1 140 ? 31.693 -31.402 -32.491 1.00 40.41 140 ASP A C 1
ATOM 1056 O O . ASP A 1 140 ? 30.523 -31.712 -32.828 1.00 40.41 140 ASP A O 1
#

Secondary structure (DSSP, 8-state):
----HHHHHHHHH---HHHHHHHHTS-HHHHHHHHTTSSPPPHHHHHHHHHHTT--HHHHHHHHT--HHHHHHHHHHHHTS-TTS-----HHHHHHHHHHHHHHHHHHSTT---HHHHHHHHHHHHHHHHHHHS------